Protein AF-A0AAW7PSI1-F1 (afdb_monomer_lite)

Radius of gyration: 13.05 Å; chains: 1; bounding box: 32×26×35 Å

Sequence (82 aa):
MNKLIKNIAQDYSINPKALKRFVKESGLKPKEVKRLQVLEVLLFNSSDLFYCRADDFAIEYFDFSLVMKLITEIEDIKKTVL

Secondary structure (DSSP, 8-state):
--HHHHHHHHHTT--HHHHHHHHHHTT--TTT--HHHHHHHHHHTHHHH-EEEETTTTEEEE-HHHHHHHHHHHHHHHHHH-

Organism: NCBI:txid28197

Foldseek 3Di:
DAPLLVVVCVVLVWDSVVLLVLCVVVVHDSNPDDNLSSLVSCLVCQVVTQFDQPVVPRDTDGDVVSNVVSVVVNVVVVVVVD

Structure (mmCIF, N/CA/C/O backbone):
data_AF-A0AAW7PSI1-F1
#
_entry.id   AF-A0AAW7PSI1-F1
#
loop_
_atom_site.group_PDB
_atom_site.id
_atom_site.type_symbol
_atom_site.label_atom_id
_atom_site.label_alt_id
_atom_site.label_comp_id
_atom_site.label_asym_id
_atom_site.label_entity_id
_atom_site.label_seq_id
_atom_site.pdbx_PDB_ins_code
_atom_site.Cartn_x
_atom_site.Cartn_y
_atom_site.Cartn_z
_atom_site.occupancy
_atom_site.B_iso_or_equiv
_atom_site.auth_seq_id
_atom_site.auth_comp_id
_atom_site.auth_asym_id
_atom_site.auth_atom_id
_atom_site.pdbx_PDB_model_num
ATOM 1 N N . MET A 1 1 ? 0.853 -12.849 7.609 1.00 63.22 1 MET A N 1
ATOM 2 C CA . MET A 1 1 ? 1.019 -11.452 7.122 1.00 63.22 1 MET A CA 1
ATOM 3 C C . MET A 1 1 ? -0.328 -10.756 7.270 1.00 63.22 1 MET A C 1
ATOM 5 O O . MET A 1 1 ? -1.311 -11.468 7.121 1.00 63.22 1 MET A O 1
ATOM 9 N N . ASN A 1 2 ? -0.414 -9.463 7.631 1.00 81.94 2 ASN A N 1
ATOM 10 C CA . ASN A 1 2 ? -1.730 -8.795 7.708 1.00 81.94 2 ASN A CA 1
ATOM 11 C C . ASN A 1 2 ? -2.401 -8.883 6.322 1.00 81.94 2 ASN A C 1
ATOM 13 O O . ASN A 1 2 ? -1.743 -8.607 5.318 1.00 81.94 2 ASN A O 1
ATOM 17 N N . LYS A 1 3 ? -3.673 -9.303 6.288 1.00 93.56 3 LYS A N 1
ATOM 18 C CA . LYS A 1 3 ? -4.494 -9.407 5.077 1.00 93.56 3 LYS A CA 1
ATOM 19 C C . LYS A 1 3 ? -4.542 -8.079 4.312 1.00 93.56 3 LYS A C 1
ATOM 21 O O . LYS A 1 3 ? -4.367 -8.096 3.105 1.00 93.56 3 LYS A O 1
ATOM 26 N N . LEU A 1 4 ? -4.653 -6.944 5.005 1.00 96.38 4 LEU A N 1
ATOM 27 C CA . LEU A 1 4 ? -4.653 -5.612 4.394 1.00 96.38 4 LEU A CA 1
ATOM 28 C C . LEU A 1 4 ? -3.357 -5.325 3.625 1.00 96.38 4 LEU A C 1
ATOM 30 O O . LEU A 1 4 ? -3.405 -4.996 2.448 1.00 96.38 4 LEU A O 1
ATOM 34 N N . ILE A 1 5 ? -2.202 -5.501 4.275 1.00 96.50 5 ILE A N 1
ATOM 35 C CA . ILE A 1 5 ? -0.887 -5.265 3.655 1.00 96.50 5 ILE A CA 1
ATOM 36 C C . ILE A 1 5 ? -0.673 -6.210 2.470 1.00 96.50 5 ILE A C 1
ATOM 38 O O . ILE A 1 5 ? -0.143 -5.798 1.446 1.00 96.50 5 ILE A O 1
ATOM 42 N N . LYS A 1 6 ? -1.097 -7.476 2.593 1.00 96.06 6 LYS A N 1
ATOM 43 C CA . LYS A 1 6 ? -1.007 -8.441 1.491 1.00 96.06 6 LYS A CA 1
ATOM 44 C C . LYS A 1 6 ? -1.877 -8.020 0.302 1.00 96.06 6 LYS A C 1
ATOM 46 O O . LYS A 1 6 ? -1.403 -8.112 -0.820 1.00 96.06 6 LYS A O 1
ATOM 51 N N . ASN A 1 7 ? -3.104 -7.564 0.553 1.00 96.88 7 ASN A N 1
ATOM 52 C CA . ASN A 1 7 ? -4.023 -7.132 -0.497 1.00 96.88 7 ASN A CA 1
ATOM 53 C C . ASN A 1 7 ? -3.500 -5.881 -1.210 1.00 96.88 7 ASN A C 1
ATOM 55 O O . ASN A 1 7 ? -3.379 -5.899 -2.423 1.00 96.88 7 ASN A O 1
ATOM 59 N N . ILE A 1 8 ? -3.087 -4.849 -0.466 1.00 96.50 8 ILE A N 1
ATOM 60 C CA . ILE A 1 8 ? -2.491 -3.640 -1.062 1.00 96.50 8 ILE A CA 1
ATOM 61 C C . ILE A 1 8 ? -1.245 -4.006 -1.867 1.00 96.50 8 ILE A C 1
ATOM 63 O O . ILE A 1 8 ? -1.055 -3.519 -2.973 1.00 96.50 8 ILE A O 1
ATOM 67 N N . ALA A 1 9 ? -0.412 -4.914 -1.358 1.00 94.44 9 ALA A N 1
ATOM 68 C CA . ALA A 1 9 ? 0.756 -5.340 -2.108 1.00 94.44 9 ALA A CA 1
ATOM 69 C C . ALA A 1 9 ? 0.405 -6.003 -3.451 1.00 94.44 9 ALA A C 1
ATOM 71 O O . ALA A 1 9 ? 1.120 -5.823 -4.430 1.00 94.44 9 ALA A O 1
ATOM 72 N N . GLN A 1 10 ? -0.704 -6.742 -3.507 1.00 93.69 10 GLN A N 1
ATOM 73 C CA . GLN A 1 10 ? -1.214 -7.315 -4.752 1.00 93.69 10 GLN A CA 1
ATOM 74 C C . GLN A 1 10 ? -1.820 -6.244 -5.670 1.00 93.69 10 GLN A C 1
ATOM 76 O O . GLN A 1 10 ? -1.528 -6.261 -6.859 1.00 93.69 10 GLN A O 1
ATOM 81 N N . ASP A 1 11 ? -2.588 -5.292 -5.127 1.00 94.56 11 ASP A N 1
ATOM 82 C CA . ASP A 1 11 ? -3.220 -4.194 -5.884 1.00 94.56 11 ASP A CA 1
ATOM 83 C C . ASP A 1 11 ? -2.200 -3.326 -6.651 1.00 94.56 11 ASP A C 1
ATOM 85 O O . ASP A 1 11 ? -2.549 -2.687 -7.651 1.00 94.56 11 ASP A O 1
ATOM 89 N N . TYR A 1 12 ? -0.960 -3.293 -6.155 1.00 92.44 12 TYR A N 1
ATOM 90 C CA . TYR A 1 12 ? 0.148 -2.472 -6.644 1.00 92.44 12 TYR A CA 1
ATOM 91 C C . TYR A 1 12 ? 1.336 -3.293 -7.171 1.00 92.44 12 TYR A C 1
ATOM 93 O O . TYR A 1 12 ? 2.380 -2.720 -7.455 1.00 92.44 12 TYR A O 1
ATOM 101 N N . SER A 1 13 ? 1.196 -4.617 -7.309 1.00 89.94 13 SER A N 1
ATOM 102 C CA . SER A 1 13 ? 2.248 -5.508 -7.835 1.00 89.94 13 SER A CA 1
ATOM 103 C C . SER A 1 13 ? 3.606 -5.408 -7.117 1.00 89.94 13 SER A C 1
ATOM 105 O O . SER A 1 13 ? 4.658 -5.590 -7.723 1.00 89.94 13 SER A O 1
ATOM 107 N N . ILE A 1 14 ? 3.602 -5.162 -5.807 1.00 89.88 14 ILE A N 1
ATOM 108 C CA . ILE A 1 14 ? 4.817 -4.998 -4.993 1.00 89.88 14 ILE A CA 1
ATOM 109 C C . ILE A 1 14 ? 5.074 -6.213 -4.097 1.00 89.88 14 ILE A C 1
ATOM 111 O O . ILE A 1 14 ? 4.184 -6.999 -3.758 1.00 89.88 14 ILE A O 1
ATOM 115 N N . ASN A 1 15 ? 6.305 -6.326 -3.596 1.00 91.25 15 ASN A N 1
ATOM 116 C CA . ASN A 1 15 ? 6.648 -7.361 -2.630 1.00 91.25 15 ASN A CA 1
ATOM 117 C C . ASN A 1 15 ? 5.973 -7.099 -1.260 1.00 91.25 15 ASN A C 1
ATOM 119 O O . ASN A 1 15 ? 6.312 -6.135 -0.565 1.00 91.25 15 ASN A O 1
ATOM 123 N N . PRO A 1 16 ? 5.095 -7.996 -0.772 1.00 93.88 16 PRO A N 1
ATOM 124 C CA . PRO A 1 16 ? 4.362 -7.770 0.472 1.00 93.88 16 PRO A CA 1
ATOM 125 C C . PRO A 1 16 ? 5.245 -7.834 1.730 1.00 93.88 16 PRO A C 1
ATOM 127 O O . PRO A 1 16 ? 4.885 -7.277 2.772 1.00 93.88 16 PRO A O 1
ATOM 130 N N . LYS A 1 17 ? 6.407 -8.505 1.671 1.00 94.38 17 LYS A N 1
ATOM 131 C CA . LYS A 1 17 ? 7.384 -8.507 2.773 1.00 94.38 17 LYS A CA 1
ATOM 132 C C . LYS A 1 17 ? 8.101 -7.161 2.865 1.00 94.38 17 LYS A C 1
ATOM 134 O O . LYS A 1 17 ? 8.290 -6.684 3.983 1.00 94.38 17 LYS A O 1
ATOM 139 N N . ALA A 1 18 ? 8.446 -6.564 1.722 1.00 94.38 18 ALA A N 1
ATOM 140 C CA . ALA A 1 18 ? 9.047 -5.235 1.658 1.00 94.38 18 ALA A CA 1
ATOM 141 C C . ALA A 1 18 ? 8.068 -4.182 2.189 1.00 94.38 18 ALA A C 1
ATOM 143 O O . ALA A 1 18 ? 8.392 -3.497 3.154 1.00 94.38 18 ALA A O 1
ATOM 144 N N . LEU A 1 19 ? 6.821 -4.164 1.699 1.00 95.50 19 LEU A N 1
ATOM 145 C CA . LEU A 1 19 ? 5.804 -3.235 2.208 1.00 95.50 19 LEU A CA 1
ATOM 146 C C . LEU A 1 19 ? 5.609 -3.370 3.728 1.00 95.50 19 LEU A C 1
ATOM 148 O O . LEU A 1 19 ? 5.582 -2.382 4.456 1.00 95.50 19 LEU A O 1
ATOM 152 N N . LYS A 1 20 ? 5.528 -4.601 4.252 1.00 96.44 20 LYS A N 1
ATOM 153 C CA . LYS A 1 20 ? 5.408 -4.828 5.701 1.00 96.44 20 LYS A CA 1
ATOM 154 C C . LYS A 1 20 ? 6.598 -4.264 6.491 1.00 96.44 20 LYS A C 1
ATOM 156 O O . LYS A 1 20 ? 6.407 -3.884 7.647 1.00 96.44 20 LYS A O 1
ATOM 161 N N . ARG A 1 21 ? 7.808 -4.288 5.927 1.00 96.56 21 ARG A N 1
ATOM 162 C CA . ARG A 1 21 ? 9.011 -3.731 6.557 1.00 96.56 21 ARG A CA 1
ATOM 163 C C . ARG A 1 21 ? 8.892 -2.211 6.662 1.00 96.56 21 ARG A C 1
ATOM 165 O O . ARG A 1 21 ? 8.946 -1.718 7.783 1.00 96.56 21 ARG A O 1
ATOM 172 N N . PHE A 1 22 ? 8.584 -1.527 5.562 1.00 97.31 22 PHE A N 1
ATOM 173 C CA . PHE A 1 22 ? 8.388 -0.074 5.559 1.00 97.31 22 PHE A CA 1
ATOM 174 C C . PHE A 1 22 ? 7.274 0.371 6.510 1.00 97.31 22 PHE A C 1
ATOM 176 O O . PHE A 1 22 ? 7.474 1.285 7.296 1.00 97.31 22 PHE A O 1
ATOM 183 N N . VAL A 1 23 ? 6.146 -0.350 6.560 1.00 97.25 23 VAL A N 1
ATOM 184 C CA . VAL A 1 23 ? 5.071 -0.064 7.532 1.00 97.25 23 VAL A CA 1
ATOM 185 C C . VAL A 1 23 ? 5.591 -0.058 8.977 1.00 97.25 23 VAL A C 1
ATOM 187 O 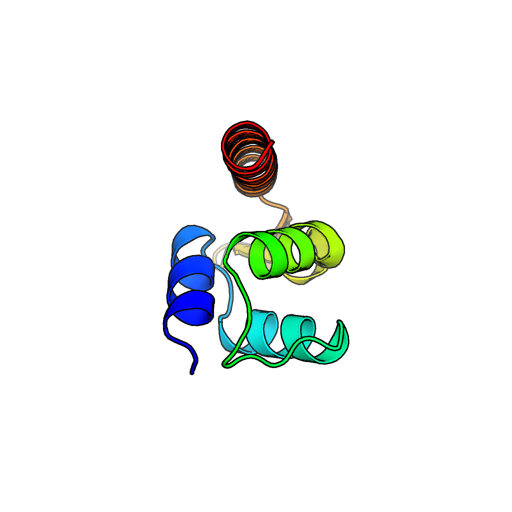O . VAL A 1 23 ? 5.201 0.796 9.768 1.00 97.25 23 VAL A O 1
ATOM 190 N N . LYS A 1 24 ? 6.477 -0.995 9.338 1.00 97.44 24 LYS A N 1
ATOM 191 C CA . LYS A 1 24 ? 7.081 -1.027 10.679 1.00 97.44 24 LYS A CA 1
ATOM 192 C C . LYS A 1 24 ? 8.091 0.097 10.889 1.00 97.44 24 LYS A C 1
ATOM 194 O O . LYS A 1 24 ? 8.135 0.653 11.980 1.00 97.44 24 LYS A O 1
ATOM 199 N N . GLU A 1 25 ? 8.910 0.387 9.882 1.00 97.19 25 GLU A N 1
ATOM 200 C CA . GLU A 1 25 ? 9.922 1.450 9.927 1.00 97.19 25 GLU A CA 1
ATOM 201 C C . GLU A 1 25 ? 9.269 2.836 10.058 1.00 97.19 25 GLU A C 1
ATOM 203 O O . GLU A 1 25 ? 9.807 3.698 10.742 1.00 97.19 25 GLU A O 1
ATOM 208 N N . SER A 1 26 ? 8.045 3.009 9.549 1.00 96.06 26 SER A N 1
ATOM 209 C CA . SER A 1 26 ? 7.199 4.189 9.785 1.00 96.06 26 SER A CA 1
ATOM 210 C C . SER A 1 26 ? 6.529 4.227 11.172 1.00 96.06 26 SER A C 1
ATOM 212 O O . SER A 1 26 ? 5.639 5.041 11.404 1.00 96.06 26 SER A O 1
ATOM 214 N N . GLY A 1 27 ? 6.890 3.329 12.096 1.00 97.12 27 GLY A N 1
ATOM 215 C CA . GLY A 1 27 ? 6.351 3.284 13.461 1.00 97.12 27 GLY A CA 1
ATOM 216 C C . GLY A 1 27 ? 4.937 2.704 13.585 1.00 97.12 27 GLY A C 1
ATOM 217 O O . GLY A 1 27 ? 4.369 2.679 14.679 1.00 97.12 27 GLY A O 1
ATOM 218 N N . LEU A 1 28 ? 4.350 2.200 12.495 1.00 97.00 28 LEU A N 1
ATOM 219 C CA . LEU A 1 28 ? 3.003 1.639 12.504 1.00 97.00 28 LEU A CA 1
ATOM 220 C C . LEU A 1 28 ? 3.021 0.160 12.899 1.00 97.00 28 LEU A C 1
ATOM 222 O O . LEU A 1 28 ? 3.873 -0.629 12.482 1.00 97.00 28 LEU A O 1
ATOM 226 N N . LYS A 1 29 ? 2.014 -0.265 13.665 1.00 95.94 29 LYS A N 1
ATOM 227 C CA . LYS A 1 29 ? 1.836 -1.673 14.034 1.00 95.94 29 LYS A CA 1
ATOM 228 C C . LYS A 1 29 ? 1.114 -2.418 12.916 1.00 95.94 29 LYS A C 1
ATOM 230 O O . LYS A 1 29 ? -0.085 -2.208 12.745 1.00 95.94 29 LYS A O 1
ATOM 235 N N . PRO A 1 30 ? 1.744 -3.394 12.227 1.00 93.88 30 PRO A N 1
ATOM 236 C CA . PRO A 1 30 ? 1.156 -4.034 11.054 1.00 93.88 30 PRO A CA 1
ATOM 237 C C . PRO A 1 30 ? -0.204 -4.687 11.261 1.00 93.88 30 PRO A C 1
ATOM 239 O O . PRO A 1 30 ? -0.826 -4.989 10.262 1.00 93.88 30 PRO A O 1
ATOM 242 N N . LYS A 1 31 ? -0.641 -4.983 12.492 1.00 92.88 31 LYS A N 1
ATOM 243 C CA . LYS A 1 31 ? -1.958 -5.575 12.792 1.00 92.88 31 LYS A CA 1
ATOM 244 C C . LYS A 1 31 ? -3.077 -4.536 12.961 1.00 92.88 31 LYS A C 1
ATOM 246 O O . LYS A 1 31 ? -4.234 -4.910 12.853 1.00 92.88 31 LYS A O 1
ATOM 251 N N . GLU A 1 32 ? -2.728 -3.276 13.207 1.00 95.00 32 GLU A N 1
ATOM 252 C CA . GLU A 1 32 ? -3.655 -2.189 13.569 1.00 95.00 32 GLU A CA 1
ATOM 253 C C . GLU A 1 32 ? -3.731 -1.100 12.483 1.00 95.00 32 GLU A C 1
ATOM 255 O O . GLU A 1 32 ? -4.511 -0.159 12.600 1.00 95.00 32 GLU A O 1
ATOM 260 N N . VAL A 1 33 ? -2.925 -1.215 11.420 1.00 96.25 33 VAL A N 1
ATOM 261 C CA . VAL A 1 33 ? -2.865 -0.206 10.354 1.00 96.25 33 VAL A CA 1
ATOM 262 C C . VAL A 1 33 ? -4.163 -0.120 9.562 1.00 96.25 33 VAL A C 1
ATOM 264 O O . VAL A 1 33 ? -4.774 -1.136 9.221 1.00 96.25 33 VAL A O 1
ATOM 267 N N . LYS A 1 34 ? -4.541 1.107 9.211 1.00 96.00 34 LYS A N 1
ATOM 268 C CA . LYS A 1 34 ? -5.640 1.403 8.287 1.00 96.00 34 LYS A CA 1
ATOM 269 C C . LYS A 1 34 ? -5.131 1.460 6.848 1.00 96.00 34 LYS A C 1
ATOM 271 O O . LYS A 1 34 ? -3.948 1.698 6.617 1.00 96.00 34 LYS A O 1
ATOM 276 N N . ARG A 1 35 ? -6.036 1.287 5.874 1.00 95.94 35 ARG A N 1
ATOM 277 C CA . ARG A 1 35 ? -5.695 1.317 4.437 1.00 95.94 35 ARG A CA 1
ATOM 278 C C . ARG A 1 35 ? -4.939 2.591 4.064 1.00 95.94 35 ARG A C 1
ATOM 280 O O . ARG A 1 35 ? -3.839 2.479 3.543 1.00 95.94 35 ARG A O 1
ATOM 287 N N . LEU A 1 36 ? -5.477 3.759 4.426 1.00 96.88 36 LEU A N 1
ATOM 288 C CA . LEU A 1 36 ? -4.861 5.057 4.134 1.00 96.88 36 LEU A CA 1
ATOM 289 C C . LEU A 1 36 ? -3.406 5.138 4.613 1.00 96.88 36 LEU A C 1
ATOM 291 O O . LEU A 1 36 ? -2.535 5.500 3.838 1.00 96.88 36 LEU A O 1
ATOM 295 N N . GLN A 1 37 ? -3.127 4.696 5.842 1.00 97.38 37 GLN A N 1
ATOM 296 C CA . GLN A 1 37 ? -1.769 4.721 6.394 1.00 97.38 37 GLN A CA 1
ATOM 297 C C . GLN A 1 37 ? -0.802 3.849 5.584 1.00 97.38 37 GLN A C 1
ATOM 299 O O . GLN A 1 37 ? 0.349 4.216 5.383 1.00 97.38 37 GLN A O 1
ATOM 304 N N . VAL A 1 38 ? -1.254 2.687 5.106 1.00 97.56 38 VAL A N 1
ATOM 305 C CA . VAL A 1 38 ? -0.415 1.809 4.277 1.00 97.56 38 VAL A CA 1
ATOM 306 C C . VAL A 1 38 ? -0.185 2.408 2.888 1.00 97.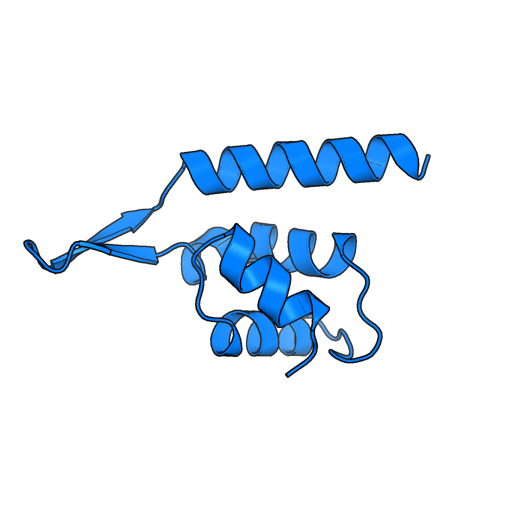56 38 VAL A C 1
ATOM 308 O O . VAL A 1 38 ? 0.919 2.286 2.366 1.00 97.56 38 VAL A O 1
ATOM 311 N N . LEU A 1 39 ? -1.190 3.067 2.304 1.00 97.62 39 LEU A N 1
ATOM 312 C CA . LEU A 1 39 ? -1.053 3.770 1.024 1.00 97.62 39 LEU A CA 1
ATOM 313 C C . LEU A 1 39 ? -0.110 4.979 1.139 1.00 97.62 39 LEU A C 1
ATOM 315 O O . LEU A 1 39 ? 0.712 5.198 0.257 1.00 97.62 39 LEU A O 1
ATOM 319 N N . GLU A 1 40 ? -0.154 5.722 2.245 1.00 97.38 40 GLU A N 1
ATOM 320 C CA . GLU A 1 40 ? 0.771 6.834 2.503 1.00 97.38 40 GLU A CA 1
ATOM 321 C C . GLU A 1 40 ? 2.215 6.344 2.685 1.00 97.38 40 GLU A C 1
ATOM 323 O O . GLU A 1 40 ? 3.139 6.936 2.128 1.00 97.38 40 GLU A O 1
ATOM 328 N N . VAL A 1 41 ? 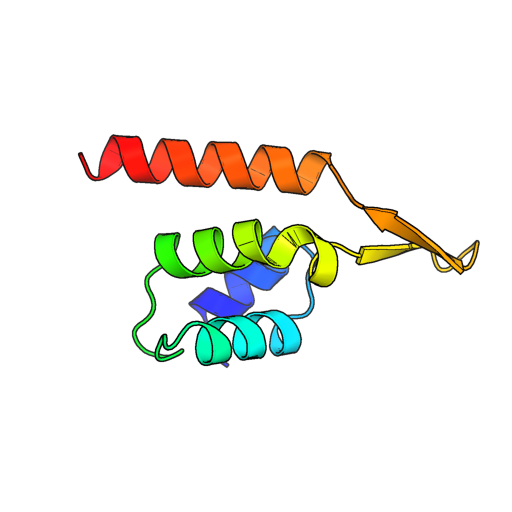2.418 5.211 3.373 1.00 97.31 41 VAL A N 1
ATOM 329 C CA . VAL A 1 41 ? 3.727 4.533 3.422 1.00 97.31 41 VAL A CA 1
ATOM 330 C C . VAL A 1 41 ? 4.188 4.136 2.021 1.00 97.31 41 VAL A C 1
ATOM 332 O O . VAL A 1 41 ? 5.364 4.298 1.699 1.00 97.31 41 VAL A O 1
ATOM 335 N N . LEU A 1 42 ? 3.281 3.629 1.184 1.00 95.19 42 LEU A N 1
ATOM 336 C CA . LEU A 1 42 ? 3.601 3.249 -0.187 1.00 95.19 42 LEU A CA 1
ATOM 337 C C . LEU A 1 42 ? 4.045 4.457 -1.021 1.00 95.19 42 LEU A C 1
ATOM 339 O O . LEU A 1 42 ? 5.028 4.361 -1.745 1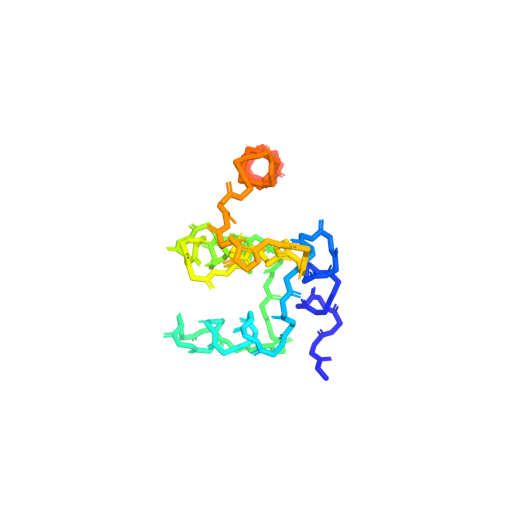.00 95.19 42 LEU A O 1
ATOM 343 N N . LEU A 1 43 ? 3.355 5.591 -0.887 1.00 95.12 43 LEU A N 1
ATOM 344 C CA . LEU A 1 43 ? 3.659 6.810 -1.634 1.00 95.12 43 LEU A CA 1
ATOM 345 C C . LEU A 1 43 ? 5.024 7.375 -1.231 1.00 95.12 43 LEU A C 1
ATOM 347 O O . LEU A 1 43 ? 5.840 7.692 -2.097 1.00 95.12 43 LEU A O 1
ATOM 351 N N . PHE A 1 44 ? 5.283 7.452 0.077 1.00 95.31 44 PHE A N 1
ATOM 352 C CA . PHE A 1 44 ? 6.536 7.984 0.613 1.00 95.31 44 PHE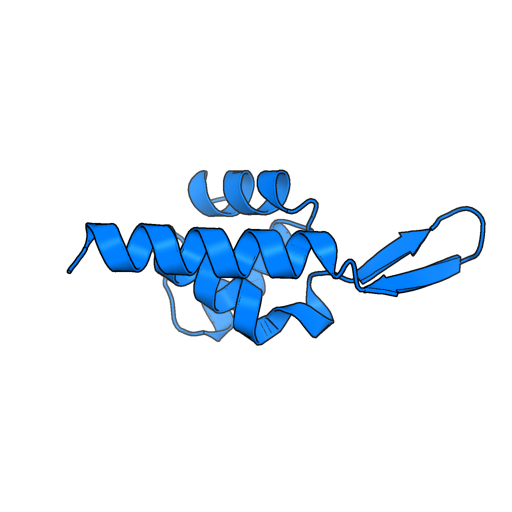 A CA 1
ATOM 353 C C . PHE A 1 44 ? 7.755 7.139 0.219 1.00 95.31 44 PHE A C 1
ATOM 355 O O . PHE A 1 44 ? 8.819 7.688 -0.031 1.00 95.31 44 PHE A O 1
ATOM 362 N N . ASN A 1 45 ? 7.589 5.816 0.122 1.00 93.38 45 ASN A N 1
ATOM 363 C CA . ASN A 1 45 ? 8.657 4.873 -0.237 1.00 93.38 45 ASN A CA 1
ATOM 364 C C . ASN A 1 45 ? 8.493 4.338 -1.668 1.00 93.38 45 ASN A C 1
ATOM 366 O O . ASN A 1 45 ? 8.914 3.222 -1.978 1.00 93.38 45 ASN A O 1
ATOM 370 N N . SER A 1 46 ? 7.826 5.104 -2.534 1.00 90.12 46 SER A N 1
ATOM 371 C CA . SER A 1 46 ? 7.494 4.680 -3.895 1.00 90.12 46 SER A CA 1
ATOM 372 C C . SER A 1 46 ? 8.746 4.340 -4.698 1.00 90.12 46 SER A C 1
ATOM 374 O O . SER A 1 46 ? 8.763 3.308 -5.368 1.00 90.12 46 SER A O 1
ATOM 376 N N . SER A 1 47 ? 9.809 5.139 -4.561 1.00 86.88 47 SER A N 1
ATOM 377 C CA . SER A 1 47 ? 11.112 4.900 -5.189 1.00 86.88 47 SER A CA 1
ATOM 378 C C . SER A 1 47 ? 11.670 3.515 -4.891 1.00 86.88 47 SER A C 1
ATOM 380 O O . SER A 1 47 ? 12.223 2.899 -5.784 1.00 86.88 47 SER A O 1
ATOM 382 N N . ASP A 1 48 ? 11.508 3.003 -3.672 1.00 87.12 48 ASP A N 1
ATOM 383 C CA . ASP A 1 48 ? 12.062 1.707 -3.265 1.00 87.12 48 ASP A CA 1
ATOM 384 C C . ASP A 1 48 ? 11.106 0.537 -3.533 1.00 87.12 48 ASP A C 1
ATOM 386 O O . ASP A 1 48 ? 11.532 -0.614 -3.637 1.00 87.12 48 ASP A O 1
ATOM 390 N N . LEU A 1 49 ? 9.799 0.810 -3.605 1.00 88.50 49 LEU A N 1
ATOM 391 C CA . LEU A 1 49 ? 8.754 -0.215 -3.670 1.00 88.50 49 LEU A CA 1
ATOM 392 C C . LEU A 1 49 ? 8.223 -0.484 -5.081 1.00 88.50 49 LEU A C 1
ATOM 394 O O . LEU A 1 49 ? 7.769 -1.602 -5.321 1.00 88.50 49 LEU A O 1
ATOM 398 N N . PHE A 1 50 ? 8.288 0.485 -5.997 1.00 85.75 50 PHE A N 1
ATOM 399 C CA . PHE A 1 50 ? 7.771 0.359 -7.369 1.00 85.75 50 PHE A CA 1
ATOM 400 C C . PHE A 1 50 ? 8.829 0.001 -8.420 1.00 85.75 50 PHE A C 1
ATOM 402 O O . PHE A 1 50 ? 8.573 0.137 -9.617 1.00 85.75 50 PHE A O 1
ATOM 409 N N . TYR A 1 51 ? 10.001 -0.488 -8.008 1.00 75.62 51 TYR A N 1
ATOM 410 C CA . TYR A 1 51 ? 10.961 -1.034 -8.962 1.00 75.62 51 TYR A CA 1
ATOM 411 C C . TYR A 1 51 ? 10.444 -2.340 -9.564 1.00 75.62 51 TYR A C 1
ATOM 413 O O . TYR A 1 51 ? 10.377 -3.378 -8.901 1.00 75.62 51 TYR A O 1
ATOM 421 N N . CYS A 1 52 ? 10.095 -2.276 -10.845 1.00 67.00 52 CYS A N 1
ATOM 422 C CA . CYS A 1 52 ? 9.783 -3.441 -11.655 1.00 67.00 52 CYS A CA 1
ATOM 423 C C . CYS A 1 52 ? 11.059 -3.916 -12.348 1.00 67.00 52 CYS A C 1
ATOM 425 O O . CYS A 1 52 ? 11.829 -3.101 -12.854 1.00 67.00 52 CYS A O 1
ATOM 427 N N . ARG A 1 53 ? 11.274 -5.233 -12.402 1.00 61.84 53 ARG A N 1
ATOM 428 C CA . ARG A 1 53 ? 12.286 -5.828 -13.279 1.00 61.84 53 ARG A CA 1
ATOM 429 C C . ARG A 1 53 ? 11.603 -6.294 -14.552 1.00 61.84 53 ARG A C 1
ATOM 431 O O . ARG A 1 53 ? 10.712 -7.135 -14.491 1.00 61.84 53 ARG A O 1
ATOM 438 N N . ALA A 1 54 ? 12.022 -5.753 -15.690 1.00 60.75 54 ALA A N 1
ATOM 439 C CA . ALA A 1 54 ? 11.778 -6.411 -16.965 1.00 60.75 54 ALA A CA 1
ATOM 440 C C . ALA A 1 54 ? 12.816 -7.534 -17.106 1.00 60.75 54 ALA A C 1
ATOM 442 O O . ALA A 1 54 ? 13.980 -7.261 -17.414 1.00 60.75 54 ALA A O 1
ATOM 443 N N . ASP A 1 55 ? 12.405 -8.777 -16.836 1.00 62.84 55 ASP A N 1
ATOM 444 C CA . ASP A 1 55 ? 13.284 -9.961 -16.845 1.00 62.84 55 ASP A CA 1
ATOM 445 C C . ASP A 1 55 ? 14.013 -10.152 -18.190 1.00 62.84 55 ASP A C 1
ATOM 447 O O . ASP A 1 55 ? 15.119 -10.688 -18.224 1.00 62.84 55 ASP A O 1
ATOM 451 N N . ASP A 1 56 ? 13.446 -9.623 -19.277 1.00 63.97 56 ASP A N 1
ATOM 452 C CA . ASP A 1 56 ? 13.997 -9.721 -20.632 1.00 63.97 56 ASP A CA 1
ATOM 453 C C . ASP A 1 56 ? 15.210 -8.808 -20.885 1.00 63.97 56 ASP A C 1
ATOM 455 O O . ASP A 1 56 ? 16.013 -9.083 -21.775 1.00 63.97 56 ASP A O 1
ATOM 459 N N . PHE A 1 57 ? 15.367 -7.724 -20.115 1.00 58.38 57 PHE A N 1
ATOM 460 C CA . PHE A 1 57 ? 16.404 -6.710 -20.367 1.00 58.38 57 PHE A CA 1
ATOM 461 C C . PHE A 1 57 ? 17.217 -6.315 -19.130 1.00 58.38 57 PHE A C 1
ATOM 463 O O . PHE A 1 57 ? 18.122 -5.491 -19.246 1.00 58.38 57 PHE A O 1
ATOM 470 N N . ALA A 1 58 ? 16.902 -6.864 -17.950 1.00 64.38 58 ALA A N 1
ATOM 471 C CA . ALA A 1 58 ? 17.476 -6.439 -16.668 1.00 64.38 58 ALA A CA 1
ATOM 472 C C . ALA A 1 58 ? 17.368 -4.916 -16.422 1.00 64.38 58 ALA A C 1
ATOM 474 O O . ALA A 1 58 ? 18.170 -4.335 -15.691 1.00 64.38 58 ALA A O 1
ATOM 475 N N . ILE A 1 59 ? 16.371 -4.266 -17.034 1.00 63.66 59 ILE A N 1
ATOM 476 C CA . ILE A 1 59 ? 16.082 -2.847 -16.830 1.00 63.66 59 ILE A CA 1
ATOM 477 C C . ILE A 1 59 ? 15.127 -2.736 -15.647 1.00 63.66 59 ILE A C 1
ATOM 479 O O . ILE A 1 59 ? 14.024 -3.291 -15.656 1.00 63.66 59 ILE A O 1
ATOM 483 N N . GLU A 1 60 ? 15.577 -2.006 -14.632 1.00 67.81 60 GLU A N 1
ATOM 484 C CA . GLU A 1 60 ? 14.754 -1.569 -13.516 1.00 67.81 60 GLU A CA 1
ATOM 485 C C . GLU A 1 60 ? 14.063 -0.260 -13.917 1.00 67.81 60 GLU A C 1
ATOM 487 O O . GLU A 1 60 ? 14.726 0.725 -14.247 1.00 67.81 60 GLU A O 1
ATOM 492 N N . TYR A 1 61 ? 12.728 -0.254 -13.946 1.00 73.94 61 TYR A N 1
ATOM 493 C CA . TYR A 1 61 ? 11.948 0.937 -14.283 1.00 73.94 61 TYR A CA 1
ATOM 494 C C . TYR A 1 61 ? 10.911 1.248 -13.209 1.00 73.94 61 TYR A C 1
ATOM 496 O O . TYR A 1 61 ? 10.398 0.363 -12.519 1.00 73.94 61 TYR A O 1
ATOM 504 N N . PHE A 1 62 ? 10.619 2.540 -13.081 1.00 75.31 62 PHE A N 1
ATOM 505 C CA . PHE A 1 62 ? 9.618 3.069 -12.172 1.00 75.31 62 PHE A CA 1
ATOM 506 C C . PHE A 1 62 ? 8.273 3.173 -12.893 1.00 75.31 62 PHE A C 1
ATOM 508 O O . PHE A 1 62 ? 8.138 3.932 -13.856 1.00 75.31 62 PHE A O 1
ATOM 515 N N . ASP A 1 63 ? 7.281 2.405 -12.447 1.00 78.75 63 ASP A N 1
ATOM 516 C CA . ASP A 1 63 ? 5.944 2.430 -13.043 1.00 78.75 63 ASP A CA 1
ATOM 517 C C . ASP A 1 63 ? 5.156 3.660 -12.566 1.00 78.75 63 ASP A C 1
ATOM 519 O O . ASP A 1 63 ? 4.505 3.669 -11.516 1.00 78.75 63 ASP A O 1
ATOM 523 N N . PHE A 1 64 ? 5.211 4.724 -13.368 1.00 83.38 64 PHE A N 1
ATOM 524 C CA . PHE A 1 64 ? 4.518 5.975 -13.074 1.00 83.38 64 PHE A CA 1
ATOM 525 C C . PHE A 1 64 ? 2.986 5.825 -13.054 1.00 83.38 64 PHE A C 1
ATOM 527 O O . PHE A 1 64 ? 2.303 6.546 -12.324 1.00 83.38 64 PHE A O 1
ATOM 534 N N . SER A 1 65 ? 2.418 4.879 -13.809 1.00 87.94 65 SER A N 1
ATOM 535 C CA . SER A 1 65 ? 0.969 4.657 -13.837 1.00 87.94 65 SER A CA 1
ATOM 536 C C . SER A 1 65 ? 0.457 4.117 -12.501 1.00 87.94 65 SER A C 1
ATOM 538 O O . SER A 1 65 ? -0.600 4.544 -12.030 1.00 87.94 65 SER A O 1
ATOM 540 N N . LEU A 1 66 ? 1.224 3.243 -11.841 1.00 89.25 66 LEU A N 1
ATOM 541 C CA . LEU A 1 66 ? 0.895 2.762 -10.496 1.00 89.25 66 LEU A CA 1
ATOM 542 C C . LEU A 1 66 ? 0.960 3.872 -9.440 1.00 89.25 66 LEU A C 1
ATOM 544 O O . LEU A 1 66 ? 0.136 3.891 -8.523 1.00 89.25 66 LEU A O 1
ATOM 548 N N . VAL A 1 67 ? 1.877 4.828 -9.590 1.00 90.44 67 VAL A N 1
ATOM 549 C CA . VAL A 1 67 ? 1.977 5.987 -8.690 1.00 90.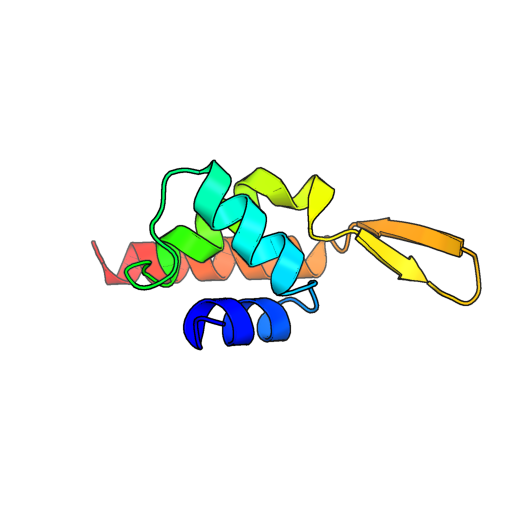44 67 VAL A CA 1
ATOM 550 C C . VAL A 1 67 ? 0.793 6.930 -8.862 1.00 90.44 67 VAL A C 1
ATOM 552 O O . VAL A 1 67 ? 0.210 7.363 -7.872 1.00 90.44 67 VAL A O 1
ATOM 555 N N . MET A 1 68 ? 0.380 7.206 -10.100 1.00 93.31 68 MET A N 1
ATOM 556 C CA . MET A 1 68 ? -0.809 8.028 -10.345 1.00 93.31 68 MET A CA 1
ATOM 557 C C . MET A 1 68 ? -2.071 7.372 -9.781 1.00 93.31 68 MET A C 1
ATOM 559 O O . MET A 1 68 ? -2.847 8.035 -9.095 1.00 93.31 68 MET A O 1
ATOM 563 N N . LYS A 1 69 ? -2.232 6.055 -9.977 1.00 95.00 69 LYS A N 1
ATOM 564 C CA . LYS A 1 69 ? -3.309 5.272 -9.351 1.00 95.00 69 LYS A CA 1
ATOM 565 C C . LYS A 1 69 ? -3.298 5.418 -7.823 1.00 95.00 69 LYS A C 1
ATOM 567 O O . LYS A 1 69 ? -4.353 5.627 -7.228 1.00 95.00 69 LYS A O 1
ATOM 572 N N . LEU A 1 70 ? -2.118 5.335 -7.203 1.00 96.00 70 LEU A N 1
ATOM 573 C CA . LEU A 1 70 ? -1.947 5.485 -5.756 1.00 96.00 70 LEU A CA 1
ATOM 574 C C . LEU A 1 70 ? -2.382 6.862 -5.253 1.00 96.00 70 LEU A C 1
ATOM 576 O O . LEU A 1 70 ? -3.094 6.950 -4.253 1.00 96.00 70 LEU A O 1
ATOM 580 N N . ILE A 1 71 ? -1.964 7.926 -5.939 1.00 96.06 71 ILE A N 1
ATOM 581 C CA . ILE A 1 71 ? -2.313 9.303 -5.575 1.00 96.06 71 ILE A CA 1
ATOM 582 C C . ILE A 1 71 ? -3.830 9.495 -5.636 1.00 96.06 71 ILE A C 1
ATOM 584 O O . ILE A 1 71 ? -4.418 9.938 -4.651 1.00 96.06 71 ILE A O 1
ATOM 588 N N . THR A 1 72 ? -4.471 9.088 -6.737 1.00 96.75 72 THR A N 1
ATOM 589 C CA . THR A 1 72 ? -5.931 9.184 -6.888 1.00 96.75 72 THR A CA 1
ATOM 590 C C . THR A 1 72 ? -6.664 8.439 -5.774 1.00 96.75 72 THR A C 1
ATOM 592 O O . THR A 1 72 ? -7.584 8.981 -5.167 1.00 96.75 72 THR A O 1
ATOM 595 N N . GLU A 1 73 ? -6.225 7.224 -5.437 1.00 97.06 73 GLU A N 1
ATOM 596 C CA . GLU A 1 73 ? -6.861 6.450 -4.372 1.00 97.06 73 GLU A CA 1
ATOM 597 C C . GLU A 1 73 ? -6.739 7.132 -2.996 1.00 97.06 73 GLU A C 1
ATOM 599 O O . GLU A 1 73 ? -7.704 7.174 -2.228 1.00 97.06 73 GLU A O 1
ATOM 604 N N . ILE A 1 74 ? -5.567 7.688 -2.673 1.00 97.44 74 ILE A N 1
ATOM 605 C CA . ILE A 1 74 ? -5.356 8.437 -1.426 1.00 97.44 74 ILE A CA 1
ATOM 606 C C . ILE A 1 74 ? -6.281 9.656 -1.367 1.00 97.44 74 ILE A C 1
ATOM 608 O O . ILE A 1 74 ? -6.888 9.910 -0.323 1.00 97.44 74 ILE A O 1
ATOM 612 N N . GLU A 1 75 ? -6.396 10.405 -2.464 1.00 96.88 75 GLU A N 1
ATOM 613 C CA . GLU A 1 75 ? -7.267 11.578 -2.549 1.00 96.88 75 GLU A CA 1
ATOM 614 C C . GLU A 1 75 ? -8.739 11.214 -2.339 1.00 96.88 75 GLU A C 1
ATOM 616 O O . GLU A 1 75 ? -9.431 11.880 -1.568 1.00 96.88 75 GLU A O 1
ATOM 621 N N . ASP A 1 76 ? -9.216 10.139 -2.960 1.00 96.62 76 ASP A N 1
ATOM 622 C CA . ASP A 1 76 ? -10.613 9.715 -2.852 1.00 96.62 76 ASP A CA 1
ATOM 623 C C . ASP A 1 76 ? -10.967 9.215 -1.446 1.00 96.62 76 ASP A C 1
ATOM 625 O O . ASP A 1 76 ? -12.031 9.544 -0.908 1.00 96.62 76 ASP A O 1
ATOM 629 N N . ILE A 1 77 ? -10.049 8.503 -0.785 1.00 94.94 77 ILE A N 1
ATOM 630 C CA . ILE A 1 77 ? -10.221 8.138 0.626 1.00 94.94 77 ILE A CA 1
ATOM 631 C C . ILE A 1 77 ? -10.265 9.399 1.499 1.00 94.94 77 ILE A C 1
ATOM 633 O O . ILE A 1 77 ? -11.125 9.497 2.374 1.00 94.94 77 ILE A O 1
ATOM 637 N N . LYS A 1 78 ? -9.379 10.379 1.266 1.00 93.31 78 LYS A N 1
ATOM 638 C CA . LYS A 1 78 ? -9.350 11.631 2.044 1.00 93.31 78 LYS A CA 1
ATOM 639 C C . LYS A 1 78 ? -10.640 12.440 1.891 1.00 93.31 78 LYS A C 1
ATOM 641 O O . LYS A 1 78 ? -11.135 12.940 2.894 1.00 93.31 78 LYS A O 1
ATOM 646 N N . LYS A 1 79 ? -11.223 12.498 0.689 1.00 93.75 79 LYS A N 1
ATOM 647 C CA . LYS A 1 79 ? -12.529 13.142 0.436 1.00 93.75 79 LYS A CA 1
ATOM 648 C C . LYS A 1 79 ? -13.699 12.463 1.152 1.00 93.75 79 LYS A C 1
ATOM 650 O O . LYS A 1 79 ? -14.711 13.102 1.377 1.00 93.75 79 LYS A O 1
ATOM 655 N N . THR A 1 80 ? -13.583 11.173 1.463 1.00 84.25 80 THR A N 1
ATOM 656 C CA . THR A 1 80 ? -14.663 10.392 2.097 1.00 84.25 80 THR A CA 1
ATOM 657 C C . THR A 1 80 ? -14.591 10.435 3.632 1.00 84.25 80 THR A C 1
ATOM 659 O O . THR A 1 80 ? -15.534 10.042 4.315 1.00 84.25 80 THR A O 1
ATOM 662 N N . VAL A 1 81 ? -13.455 10.861 4.193 1.00 72.31 81 VAL A N 1
ATOM 663 C CA . VAL A 1 81 ? -13.199 10.909 5.646 1.00 72.31 81 VAL A CA 1
ATOM 664 C C . VAL A 1 81 ? -13.335 12.332 6.214 1.00 72.31 81 VAL A C 1
ATOM 666 O O . VAL A 1 81 ? -13.435 12.483 7.432 1.00 72.31 81 VAL A O 1
ATOM 669 N N . LEU A 1 82 ? -13.346 13.348 5.348 1.00 55.53 82 LEU A N 1
ATOM 670 C CA . LEU A 1 82 ? -13.580 14.763 5.661 1.00 55.53 82 LEU A CA 1
ATOM 671 C C . LEU A 1 82 ? -15.019 15.156 5.316 1.00 55.53 82 LEU A C 1
ATOM 673 O O . LEU A 1 82 ? -15.577 15.979 6.073 1.00 55.53 82 LEU A O 1
#

pLDDT: mean 88.65, std 11.74, range [55.53, 97.62]